Protein AF-T1C265-F1 (afdb_monomer_lite)

Radius of gyration: 13.37 Å; cha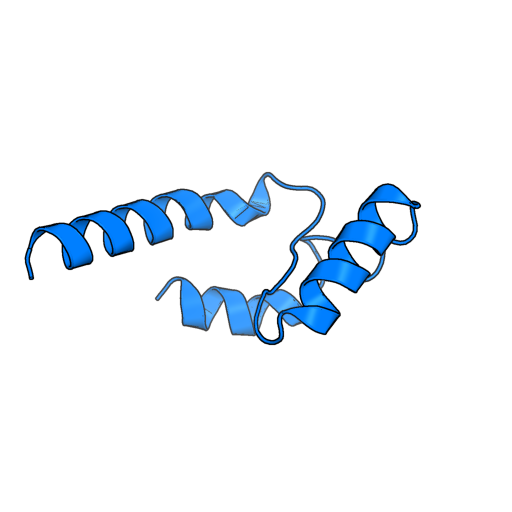ins: 1; bounding box: 26×23×37 Å

Foldseek 3Di:
DVVVVVVLVVVLVVCVVLVVDQFDADPPDVVVSVVQVVCVVVVNNVVGGSPDPVCPVVNVVSND

Organism: NCBI:txid410659

Structure (mmCIF, N/CA/C/O backbone):
data_AF-T1C265-F1
#
_entry.id   AF-T1C265-F1
#
loop_
_atom_site.group_PDB
_atom_site.id
_atom_site.type_symbol
_atom_site.label_atom_id
_atom_site.label_alt_id
_atom_site.label_comp_id
_atom_site.label_asym_id
_atom_site.label_entity_id
_atom_site.label_seq_id
_atom_site.pdbx_PDB_ins_code
_atom_site.Cartn_x
_atom_site.Cartn_y
_atom_site.Cartn_z
_atom_site.occupancy
_atom_site.B_iso_or_equiv
_atom_site.auth_seq_id
_atom_site.auth_comp_id
_atom_site.auth_asym_id
_atom_site.auth_atom_id
_atom_site.pdbx_PDB_model_num
ATOM 1 N N . ALA A 1 1 ? -17.114 -3.365 21.232 1.00 59.25 1 ALA A N 1
ATOM 2 C CA . ALA A 1 1 ? -16.360 -2.215 20.688 1.00 59.25 1 ALA A CA 1
ATOM 3 C C . ALA A 1 1 ? -14.847 -2.388 20.862 1.00 59.25 1 ALA A C 1
ATOM 5 O O . ALA A 1 1 ? -14.117 -2.181 19.905 1.00 59.25 1 ALA A O 1
ATOM 6 N N . GLU A 1 2 ? -14.378 -2.843 22.028 1.00 61.84 2 GLU A N 1
ATOM 7 C CA . GLU A 1 2 ? -12.947 -2.950 22.379 1.00 61.84 2 GLU A CA 1
ATOM 8 C C . GLU A 1 2 ? -12.102 -3.831 21.431 1.00 61.84 2 GLU A C 1
ATOM 10 O O . GLU A 1 2 ? -10.993 -3.465 21.055 1.00 61.84 2 GLU A O 1
ATOM 15 N N . VAL A 1 3 ? -12.651 -4.953 20.947 1.00 74.62 3 VAL A N 1
ATOM 16 C CA . VAL A 1 3 ? -11.948 -5.857 20.012 1.00 74.62 3 VAL A CA 1
ATOM 17 C C . VAL A 1 3 ? -11.719 -5.223 18.634 1.00 74.62 3 VAL A C 1
ATOM 19 O O . VAL A 1 3 ? -10.696 -5.493 18.010 1.00 74.62 3 VAL A O 1
ATOM 22 N N . ILE A 1 4 ? -12.652 -4.388 18.162 1.00 74.75 4 ILE A N 1
ATOM 23 C CA . ILE A 1 4 ? -12.542 -3.704 16.863 1.00 74.75 4 ILE A CA 1
ATOM 24 C C . ILE A 1 4 ? -11.460 -2.628 16.949 1.00 74.75 4 ILE A C 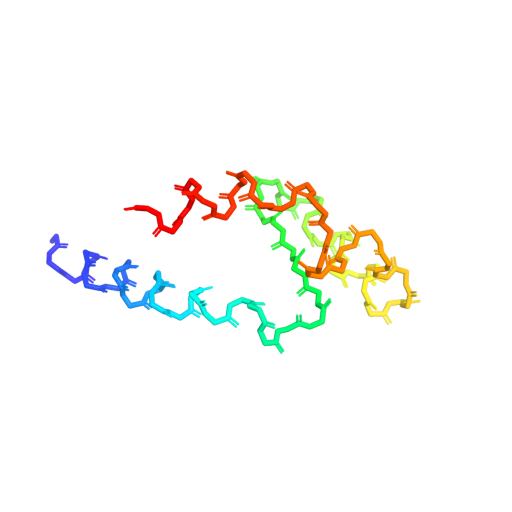1
ATOM 26 O O . ILE A 1 4 ? -10.592 -2.581 16.087 1.00 74.75 4 ILE A O 1
ATOM 30 N N . ALA A 1 5 ? -11.464 -1.835 18.025 1.00 72.38 5 ALA A N 1
ATOM 31 C CA . ALA A 1 5 ? -10.460 -0.799 18.255 1.00 72.38 5 ALA A CA 1
ATOM 32 C C . ALA A 1 5 ? -9.039 -1.380 18.345 1.00 72.38 5 ALA A C 1
ATOM 34 O O . ALA A 1 5 ? -8.130 -0.868 17.700 1.00 72.38 5 ALA A O 1
ATOM 35 N N . ARG A 1 6 ? -8.860 -2.493 19.072 1.00 74.62 6 ARG A N 1
ATOM 36 C CA . ARG A 1 6 ? -7.561 -3.176 19.151 1.00 74.62 6 ARG A CA 1
ATOM 37 C C . ARG A 1 6 ? -7.093 -3.682 17.785 1.00 74.62 6 ARG A C 1
ATOM 39 O O . ARG A 1 6 ? -5.978 -3.384 17.392 1.00 74.62 6 ARG A O 1
ATOM 46 N N . ARG A 1 7 ? -7.959 -4.369 17.030 1.00 76.00 7 ARG A N 1
ATOM 47 C CA . ARG A 1 7 ? -7.605 -4.877 15.691 1.00 76.00 7 ARG A CA 1
ATOM 48 C C . ARG A 1 7 ? -7.283 -3.764 14.690 1.00 76.00 7 ARG A C 1
ATOM 50 O O . ARG A 1 7 ? -6.414 -3.962 13.853 1.00 76.00 7 ARG A O 1
ATOM 57 N N . LEU A 1 8 ? -7.966 -2.618 14.768 1.00 74.31 8 LEU A N 1
ATOM 58 C CA . LEU A 1 8 ? -7.624 -1.441 13.962 1.00 74.31 8 LEU A CA 1
ATOM 59 C C . LEU A 1 8 ? -6.251 -0.879 14.348 1.00 74.31 8 LEU A C 1
ATOM 61 O O . LEU A 1 8 ? -5.454 -0.597 13.463 1.00 74.31 8 LEU A O 1
ATOM 65 N N . SER A 1 9 ? -5.960 -0.761 15.646 1.00 71.56 9 SER A N 1
ATOM 66 C CA . SER A 1 9 ? -4.652 -0.300 16.129 1.00 71.56 9 SER A CA 1
ATOM 67 C C . SER A 1 9 ? -3.514 -1.227 15.691 1.00 71.56 9 SER A C 1
ATOM 69 O O . SER A 1 9 ? -2.471 -0.745 15.258 1.00 71.56 9 SER A O 1
ATOM 71 N N . ASP A 1 10 ? -3.724 -2.542 15.769 1.00 74.75 10 ASP A N 1
ATOM 72 C CA . ASP A 1 10 ? -2.754 -3.541 15.311 1.00 74.75 10 ASP A CA 1
ATOM 73 C C . ASP A 1 10 ? -2.522 -3.406 13.793 1.00 74.75 10 ASP A C 1
ATOM 75 O O . ASP A 1 10 ? -1.383 -3.381 13.336 1.00 74.75 10 ASP A O 1
ATOM 79 N N . ALA A 1 11 ? -3.590 -3.201 13.012 1.00 71.25 11 ALA A N 1
ATOM 80 C CA . ALA A 1 11 ? -3.496 -3.005 11.566 1.00 71.25 11 ALA A CA 1
ATOM 81 C C . ALA A 1 11 ? -2.738 -1.723 11.175 1.00 71.25 11 ALA A C 1
ATOM 83 O O . ALA A 1 11 ? -1.990 -1.740 10.204 1.00 71.25 11 ALA A O 1
ATOM 84 N N . VAL A 1 12 ? -2.889 -0.619 1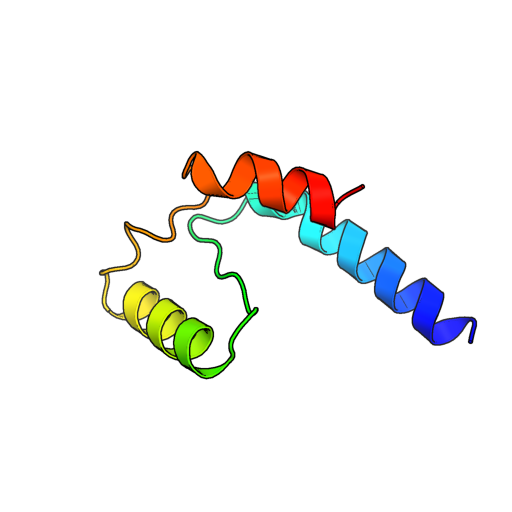1.918 1.00 70.50 12 VAL A N 1
ATOM 85 C CA . VAL A 1 12 ? -2.103 0.611 11.688 1.00 70.50 12 VAL A CA 1
ATOM 86 C C . VAL A 1 12 ? -0.620 0.375 11.987 1.00 70.50 12 VAL A C 1
ATOM 88 O O . VAL A 1 12 ? 0.244 0.824 11.230 1.00 70.50 12 VAL A O 1
ATOM 91 N N . SER A 1 13 ? -0.313 -0.374 13.050 1.00 71.12 13 SER A N 1
ATOM 92 C CA . SER A 1 13 ? 1.066 -0.741 13.386 1.00 71.12 13 SER A CA 1
ATOM 93 C C . SER A 1 13 ? 1.700 -1.626 12.308 1.00 71.12 13 SER A C 1
ATOM 95 O O . SER A 1 13 ? 2.857 -1.416 11.950 1.00 71.12 13 SER A O 1
ATOM 97 N N . ASP A 1 14 ? 0.947 -2.570 11.743 1.00 68.94 14 ASP A N 1
ATOM 98 C CA . ASP A 1 14 ? 1.413 -3.413 10.637 1.00 68.94 14 ASP A CA 1
ATOM 99 C C . ASP A 1 14 ? 1.596 -2.604 9.347 1.00 68.94 14 ASP A C 1
ATOM 101 O O . ASP A 1 14 ? 2.623 -2.719 8.676 1.00 68.94 14 ASP A O 1
ATOM 105 N N . MET A 1 15 ? 0.642 -1.722 9.028 1.00 72.31 15 MET A N 1
ATOM 106 C CA . MET A 1 15 ? 0.737 -0.837 7.867 1.00 72.31 15 MET A CA 1
ATOM 107 C C . MET A 1 15 ? 1.905 0.142 7.979 1.00 72.31 15 MET A C 1
ATOM 109 O O . MET A 1 15 ? 2.391 0.571 6.945 1.00 72.31 15 MET A O 1
ATOM 113 N N . SER A 1 16 ? 2.404 0.463 9.178 1.00 71.12 16 SER A N 1
ATOM 114 C CA . SER A 1 16 ? 3.533 1.390 9.378 1.00 71.12 16 SER A CA 1
ATOM 115 C C . SER A 1 16 ? 4.856 0.900 8.767 1.00 71.12 16 SER A C 1
ATOM 117 O O . SER A 1 16 ? 5.717 1.722 8.458 1.00 71.12 16 SER A O 1
ATOM 119 N N . HIS A 1 17 ? 5.000 -0.407 8.516 1.00 75.00 17 HIS A N 1
ATOM 120 C CA . HIS A 1 17 ? 6.150 -0.997 7.812 1.00 75.00 17 HIS A CA 1
ATOM 121 C C . HIS A 1 17 ? 5.981 -1.019 6.280 1.00 75.00 17 HIS A C 1
ATOM 123 O O . HIS A 1 17 ? 6.692 -1.736 5.579 1.00 75.00 17 HIS A O 1
ATOM 129 N N . TRP A 1 18 ? 5.065 -0.219 5.723 1.00 74.12 18 TRP A N 1
ATOM 130 C CA . TRP A 1 18 ? 4.824 -0.119 4.276 1.00 74.12 18 TRP A CA 1
ATOM 131 C C . TRP A 1 18 ? 6.091 0.155 3.449 1.00 74.12 18 TRP A C 1
ATOM 133 O O . TRP A 1 18 ? 6.170 -0.256 2.294 1.00 74.12 18 TRP A O 1
ATOM 143 N N . GLY A 1 19 ? 7.086 0.831 4.032 1.00 72.31 19 GLY A N 1
ATOM 144 C CA . GLY A 1 19 ? 8.351 1.163 3.373 1.00 72.31 19 GLY A CA 1
ATOM 145 C C . GLY A 1 19 ? 9.279 -0.031 3.122 1.00 72.31 19 GLY A C 1
ATOM 146 O O . GLY A 1 19 ? 10.277 0.128 2.425 1.00 72.31 19 GLY A O 1
ATOM 147 N N . GLU A 1 20 ? 8.971 -1.208 3.673 1.00 82.50 20 GLU A N 1
ATOM 148 C CA . GLU A 1 20 ? 9.729 -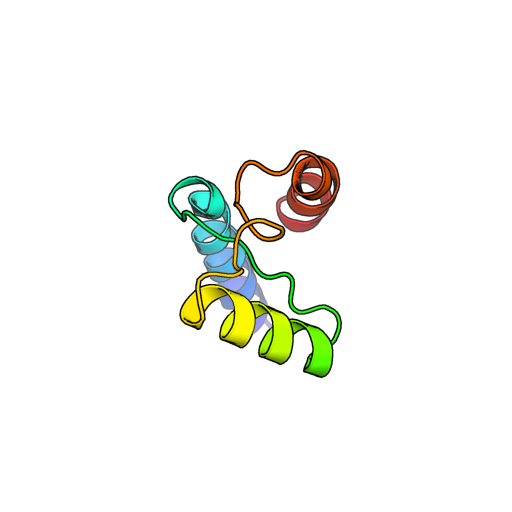2.446 3.441 1.00 82.50 20 GLU A CA 1
ATOM 149 C C . GLU A 1 20 ? 9.286 -3.193 2.172 1.00 82.50 20 GLU A C 1
ATOM 151 O O . GLU A 1 20 ? 9.952 -4.136 1.748 1.00 82.50 20 GLU A O 1
ATOM 156 N N . PHE A 1 21 ? 8.178 -2.778 1.553 1.00 84.62 21 PHE A N 1
ATOM 157 C CA . PHE A 1 21 ? 7.625 -3.413 0.359 1.00 84.62 21 PHE A CA 1
ATOM 158 C C . PHE A 1 21 ? 8.020 -2.662 -0.915 1.00 84.62 21 PHE A C 1
ATOM 160 O O . PHE A 1 21 ? 8.096 -1.436 -0.937 1.00 84.62 21 PHE A O 1
ATOM 167 N N . ASP A 1 22 ? 8.202 -3.395 -2.015 1.00 85.44 22 ASP A N 1
ATOM 168 C CA . ASP A 1 22 ? 8.546 -2.804 -3.315 1.00 85.44 22 ASP A CA 1
ATOM 169 C C . ASP A 1 22 ? 7.361 -2.061 -3.963 1.00 85.44 22 ASP A C 1
ATOM 171 O O . ASP A 1 22 ? 7.547 -1.067 -4.671 1.00 85.44 22 ASP A O 1
ATOM 175 N N . TYR A 1 23 ? 6.133 -2.524 -3.701 1.00 88.50 23 TYR A N 1
ATOM 176 C CA . TYR A 1 23 ? 4.897 -2.012 -4.297 1.00 88.50 23 TYR A CA 1
ATOM 177 C C . TYR A 1 23 ? 3.801 -1.816 -3.247 1.00 88.50 23 TYR A C 1
ATOM 179 O O . TYR A 1 23 ? 3.662 -2.620 -2.327 1.00 88.50 23 TYR A O 1
ATOM 187 N N . ILE A 1 24 ? 2.985 -0.775 -3.423 1.00 88.62 24 ILE A N 1
ATOM 188 C CA . ILE A 1 24 ? 1.849 -0.445 -2.556 1.00 88.62 24 ILE A CA 1
ATOM 189 C C . ILE A 1 24 ? 0.595 -0.262 -3.407 1.00 88.62 24 ILE A C 1
ATOM 191 O O . ILE A 1 24 ? 0.525 0.626 -4.261 1.00 88.62 24 ILE A O 1
ATOM 195 N N . VAL A 1 25 ? -0.423 -1.071 -3.111 1.00 89.25 25 VAL A N 1
ATOM 196 C CA . VAL A 1 25 ? -1.759 -0.989 -3.714 1.00 89.25 25 VAL A CA 1
ATOM 197 C C . VAL A 1 25 ? -2.715 -0.344 -2.718 1.00 89.25 25 VAL A C 1
ATOM 199 O O . VAL A 1 25 ? -2.807 -0.770 -1.568 1.00 89.25 25 VAL A O 1
ATOM 202 N N . VAL A 1 26 ? -3.436 0.683 -3.164 1.00 86.94 26 VAL A N 1
ATOM 203 C CA . VAL A 1 26 ? -4.454 1.368 -2.362 1.00 86.94 26 VAL A CA 1
ATOM 204 C C . VAL A 1 26 ? -5.812 0.801 -2.749 1.00 86.94 26 VAL A C 1
ATOM 206 O O . VAL A 1 26 ? -6.291 1.025 -3.856 1.00 86.94 26 VAL A O 1
ATOM 209 N N . ASN A 1 27 ? -6.435 0.059 -1.837 1.00 89.12 27 ASN A N 1
ATOM 210 C CA . ASN A 1 27 ? -7.758 -0.516 -2.061 1.00 89.12 27 ASN A CA 1
ATOM 211 C C . ASN A 1 27 ? -8.866 0.472 -1.667 1.00 89.12 27 ASN A C 1
ATOM 213 O O . ASN A 1 27 ? -9.514 0.293 -0.638 1.00 89.12 27 ASN A O 1
ATOM 217 N N . ASP A 1 28 ? -9.036 1.525 -2.467 1.00 86.25 28 ASP A N 1
ATOM 218 C CA . ASP A 1 28 ? -10.163 2.465 -2.337 1.00 86.25 28 ASP A CA 1
ATOM 219 C C . ASP A 1 28 ? -11.354 2.008 -3.201 1.00 86.25 28 ASP A C 1
ATOM 221 O O . ASP A 1 28 ? -12.495 1.939 -2.748 1.00 86.25 28 ASP A O 1
ATOM 225 N N . GLU A 1 29 ? -11.063 1.561 -4.427 1.00 91.38 29 GLU A N 1
ATOM 226 C CA . GLU A 1 29 ? -12.013 0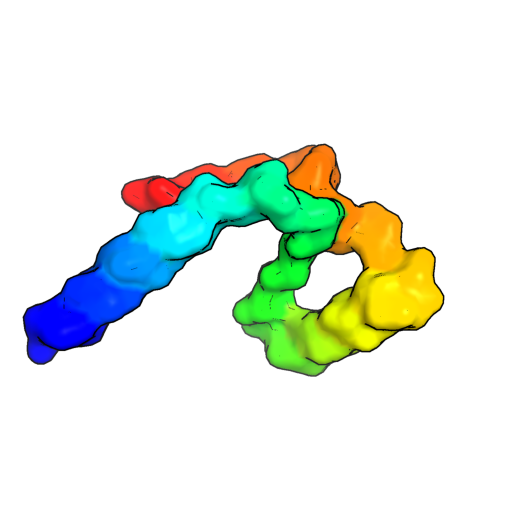.887 -5.309 1.00 91.38 29 GLU A CA 1
ATOM 227 C C . GLU A 1 29 ? -11.535 -0.537 -5.611 1.00 91.38 29 GLU A C 1
ATOM 229 O O . GLU A 1 29 ? -10.464 -0.753 -6.180 1.00 91.38 29 GLU A O 1
ATOM 234 N N . PHE A 1 30 ? -12.352 -1.529 -5.248 1.00 88.94 30 PHE A N 1
ATOM 235 C CA . PHE A 1 30 ? -11.961 -2.940 -5.309 1.00 88.94 30 PHE A CA 1
ATOM 236 C C . PHE A 1 30 ? -11.570 -3.405 -6.718 1.00 88.94 30 PHE A C 1
ATOM 238 O O . PHE A 1 30 ? -10.607 -4.151 -6.869 1.00 88.94 30 PHE A O 1
ATOM 245 N N . GLY A 1 31 ? -12.300 -2.962 -7.749 1.00 92.94 31 GLY A N 1
ATOM 246 C CA . GLY A 1 31 ? -11.992 -3.311 -9.139 1.00 92.94 31 GLY A CA 1
ATOM 247 C C . GLY A 1 31 ? -10.596 -2.838 -9.544 1.00 92.94 31 GLY A C 1
ATOM 248 O O . GLY A 1 31 ? -9.784 -3.641 -9.995 1.00 92.94 31 GLY A O 1
ATOM 249 N N . GLN A 1 32 ? -10.290 -1.568 -9.266 1.00 90.94 32 GLN A N 1
ATOM 250 C CA . GLN A 1 32 ? -8.979 -0.980 -9.539 1.00 90.94 32 GLN A CA 1
ATOM 251 C C . GLN A 1 32 ? -7.863 -1.687 -8.760 1.00 90.94 32 GLN A C 1
ATOM 253 O O . GLN A 1 32 ? -6.811 -1.976 -9.319 1.00 90.94 32 GLN A O 1
ATOM 258 N N . ALA A 1 33 ? -8.098 -2.028 -7.491 1.00 92.56 33 ALA A N 1
ATOM 259 C CA . ALA A 1 33 ? -7.102 -2.703 -6.660 1.00 92.56 33 ALA A CA 1
ATOM 260 C C . ALA A 1 33 ? -6.727 -4.099 -7.186 1.00 92.56 33 ALA A C 1
ATOM 262 O O . ALA A 1 33 ? -5.570 -4.514 -7.090 1.00 92.56 33 ALA A O 1
ATOM 263 N N . VAL A 1 34 ? -7.696 -4.833 -7.742 1.00 93.25 34 VAL A N 1
ATOM 264 C CA . VAL A 1 34 ? -7.451 -6.146 -8.356 1.00 93.25 34 VAL A CA 1
ATOM 265 C C . VAL A 1 34 ? -6.640 -6.000 -9.641 1.00 93.25 34 VAL A C 1
ATOM 267 O O . VAL A 1 34 ? -5.681 -6.751 -9.834 1.00 93.25 34 VAL A O 1
ATOM 270 N N . ASP A 1 35 ? -6.979 -5.025 -10.482 1.00 92.00 35 ASP A N 1
ATOM 271 C CA . ASP A 1 35 ? -6.253 -4.753 -11.725 1.00 92.00 35 ASP A CA 1
ATOM 272 C C . ASP A 1 35 ? -4.812 -4.296 -11.450 1.00 92.00 35 ASP A C 1
ATOM 274 O O . ASP A 1 35 ? -3.869 -4.759 -12.098 1.00 92.00 35 ASP A O 1
ATOM 278 N N . ASP A 1 36 ? -4.624 -3.456 -10.433 1.00 91.38 36 ASP A N 1
ATOM 279 C CA . ASP A 1 36 ? -3.319 -3.003 -9.954 1.00 91.38 36 ASP A CA 1
ATOM 280 C C . ASP A 1 36 ? -2.469 -4.180 -9.457 1.00 91.38 36 ASP A C 1
ATOM 282 O O . ASP A 1 36 ? -1.303 -4.326 -9.839 1.00 91.38 36 ASP A O 1
ATOM 286 N N . LEU A 1 37 ? -3.059 -5.070 -8.652 1.00 92.19 37 LEU A N 1
ATOM 287 C CA . LEU A 1 37 ? -2.382 -6.265 -8.153 1.00 92.19 37 LEU A CA 1
ATOM 288 C C . LEU A 1 37 ? -1.992 -7.218 -9.292 1.00 92.19 37 LEU A C 1
ATOM 290 O O . LEU A 1 37 ? -0.863 -7.713 -9.319 1.00 92.19 37 LEU A O 1
ATOM 294 N N . ALA A 1 38 ? -2.889 -7.455 -10.252 1.00 92.81 38 ALA A N 1
ATOM 295 C CA . ALA A 1 38 ? -2.585 -8.244 -11.443 1.00 92.81 38 ALA A CA 1
ATOM 296 C C . ALA A 1 38 ? -1.450 -7.600 -12.255 1.00 92.81 38 ALA A C 1
ATOM 298 O O . ALA A 1 38 ? -0.518 -8.285 -12.675 1.00 92.81 38 ALA A O 1
ATOM 299 N N . GLY A 1 39 ? -1.463 -6.271 -12.390 1.00 91.75 39 GLY A N 1
ATOM 300 C CA . GLY A 1 39 ? -0.401 -5.500 -13.028 1.00 91.75 39 GLY A CA 1
ATOM 301 C C . GLY A 1 39 ? 0.968 -5.701 -12.378 1.00 91.75 39 GLY A C 1
ATOM 302 O O . GLY A 1 39 ? 1.957 -5.840 -13.097 1.00 91.75 39 GLY A O 1
ATOM 303 N N . ILE A 1 40 ? 1.043 -5.781 -11.045 1.00 90.50 40 ILE A N 1
ATOM 304 C CA . ILE A 1 40 ? 2.294 -6.092 -10.330 1.00 90.50 40 ILE A CA 1
ATOM 305 C C . ILE A 1 40 ? 2.805 -7.481 -10.722 1.00 90.50 40 ILE A C 1
ATOM 307 O O . ILE A 1 40 ? 3.970 -7.618 -11.097 1.00 90.50 40 ILE A O 1
ATOM 311 N N . VAL A 1 41 ? 1.938 -8.498 -10.685 1.00 91.19 41 VAL A N 1
ATOM 312 C CA . VAL A 1 41 ? 2.300 -9.890 -11.014 1.00 91.19 41 VAL A CA 1
ATOM 313 C C . VAL A 1 41 ? 2.723 -10.034 -12.481 1.00 91.19 41 VAL A C 1
ATOM 315 O O . VAL A 1 41 ? 3.629 -10.803 -12.795 1.00 91.19 41 VAL A O 1
ATOM 318 N N . GLU A 1 42 ? 2.126 -9.251 -13.378 1.00 92.31 42 GLU A N 1
ATOM 319 C CA . GLU A 1 42 ? 2.467 -9.199 -14.804 1.00 92.31 42 GLU A CA 1
ATOM 320 C C . GLU A 1 42 ? 3.729 -8.365 -15.114 1.00 92.31 42 GLU A C 1
ATOM 322 O O . GLU A 1 42 ? 4.105 -8.218 -16.278 1.00 92.31 42 GLU A O 1
ATOM 327 N N . GLY A 1 43 ? 4.400 -7.804 -14.100 1.00 89.75 43 GLY A N 1
ATOM 328 C CA . GLY A 1 43 ? 5.615 -6.995 -14.267 1.00 89.75 43 GLY A CA 1
ATOM 329 C C . GLY A 1 43 ? 5.362 -5.547 -14.703 1.00 89.75 43 GLY A C 1
ATOM 330 O O . GLY A 1 43 ? 6.300 -4.824 -15.033 1.00 89.75 43 GLY A O 1
ATOM 331 N N . ARG A 1 44 ? 4.105 -5.092 -14.679 1.00 88.94 44 ARG A N 1
ATOM 332 C CA . ARG A 1 44 ? 3.686 -3.702 -14.937 1.00 88.94 44 ARG A CA 1
ATOM 333 C C . ARG A 1 44 ? 3.509 -2.883 -13.654 1.00 88.94 44 ARG A C 1
ATOM 335 O O . ARG A 1 44 ? 2.923 -1.810 -13.701 1.00 88.94 44 ARG A O 1
ATOM 342 N N . GLY A 1 45 ? 4.040 -3.349 -12.522 1.00 84.69 45 GLY A N 1
ATOM 343 C CA . GLY A 1 45 ? 3.911 -2.702 -11.210 1.00 84.69 45 GLY A CA 1
ATOM 344 C C . GLY A 1 45 ? 4.618 -1.348 -11.055 1.00 84.69 45 GLY A C 1
ATOM 345 O O . GLY A 1 45 ? 4.504 -0.730 -10.004 1.00 84.69 45 GLY A O 1
ATOM 346 N N . GLY A 1 46 ? 5.332 -0.851 -12.071 1.00 86.44 46 GLY A N 1
ATOM 347 C CA . GLY A 1 46 ? 6.066 0.425 -12.024 1.00 86.44 46 GLY A CA 1
ATOM 348 C C . GLY A 1 46 ? 5.277 1.630 -11.467 1.00 86.44 46 GLY A C 1
ATOM 349 O O . GLY A 1 46 ? 5.816 2.353 -10.632 1.00 86.44 46 GLY A O 1
ATOM 350 N N . PRO A 1 47 ? 4.001 1.844 -11.845 1.00 85.19 47 PRO A N 1
ATOM 351 C CA . PRO A 1 47 ? 3.169 2.920 -11.289 1.00 85.19 47 PRO A CA 1
ATOM 352 C C . PRO A 1 47 ? 2.782 2.742 -9.809 1.00 85.19 47 PRO A C 1
ATOM 354 O O . PRO A 1 47 ? 2.292 3.680 -9.182 1.00 85.19 47 PRO A O 1
ATOM 357 N N . LEU A 1 48 ? 2.978 1.545 -9.253 1.00 86.94 48 LEU A N 1
ATOM 358 C CA . LEU A 1 48 ? 2.593 1.149 -7.894 1.00 86.94 48 LEU A CA 1
ATOM 359 C C . LEU A 1 48 ? 3.799 1.042 -6.957 1.00 86.94 48 LEU A C 1
ATOM 361 O O . LEU A 1 48 ? 3.656 0.578 -5.830 1.00 86.94 48 LEU A O 1
ATOM 365 N N . VAL A 1 49 ? 4.988 1.451 -7.406 1.00 88.12 49 VAL A N 1
ATOM 366 C CA . VAL A 1 49 ? 6.211 1.401 -6.598 1.00 88.12 49 VAL A CA 1
ATOM 367 C C . VAL A 1 49 ? 6.031 2.207 -5.311 1.00 88.12 49 VAL A C 1
ATOM 369 O O . VAL A 1 49 ? 5.541 3.338 -5.336 1.00 88.12 49 VAL A O 1
ATOM 372 N N . ALA A 1 50 ? 6.458 1.637 -4.184 1.00 84.12 50 ALA A N 1
ATOM 373 C CA . ALA A 1 50 ? 6.276 2.224 -2.856 1.00 84.12 50 ALA A CA 1
ATOM 374 C C . ALA A 1 50 ? 6.933 3.608 -2.696 1.00 84.12 50 ALA A C 1
ATOM 376 O O . ALA A 1 50 ? 6.460 4.440 -1.927 1.00 84.12 50 ALA A O 1
ATOM 377 N N . SER A 1 51 ? 7.992 3.891 -3.463 1.00 81.12 51 SER A N 1
ATOM 378 C CA . SER A 1 51 ? 8.688 5.184 -3.478 1.00 81.12 51 SER A CA 1
ATOM 379 C C . SER A 1 51 ? 7.997 6.274 -4.311 1.00 81.12 51 SER A C 1
ATOM 381 O O . SER A 1 51 ? 8.548 7.370 -4.451 1.00 81.12 51 SER A O 1
ATOM 383 N N . ARG A 1 52 ? 6.804 6.018 -4.873 1.00 82.50 52 ARG A N 1
ATOM 384 C CA . ARG A 1 52 ? 6.097 7.018 -5.685 1.00 82.50 52 ARG A CA 1
ATOM 385 C C . ARG A 1 52 ? 5.684 8.232 -4.832 1.00 82.50 52 ARG A C 1
ATOM 387 O O . ARG A 1 52 ? 5.093 8.064 -3.764 1.00 82.50 52 ARG A O 1
ATOM 394 N N . PRO A 1 53 ? 5.936 9.467 -5.304 1.00 78.31 53 PRO A N 1
ATOM 395 C CA . PRO A 1 53 ? 5.721 10.683 -4.5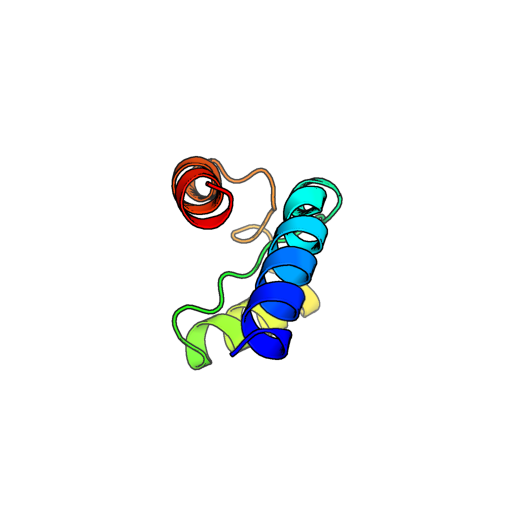13 1.00 78.31 53 PRO A CA 1
ATOM 396 C C . PRO A 1 53 ? 4.246 10.927 -4.157 1.00 78.31 53 PRO A C 1
ATOM 398 O O . PRO A 1 53 ? 3.947 11.555 -3.144 1.00 78.31 53 PRO A O 1
ATOM 401 N N . GLU A 1 54 ? 3.324 10.393 -4.958 1.00 82.94 54 GLU A N 1
ATOM 402 C CA . GLU A 1 54 ? 1.871 10.508 -4.780 1.00 82.94 54 GLU A CA 1
ATOM 403 C C . GLU A 1 54 ? 1.352 9.787 -3.523 1.00 82.94 54 GLU A C 1
ATOM 405 O O . GLU A 1 54 ? 0.305 10.158 -2.996 1.00 82.94 54 GLU A O 1
ATOM 410 N N . LEU A 1 55 ? 2.088 8.797 -2.996 1.00 79.56 55 LEU A N 1
ATOM 411 C CA . LEU A 1 55 ? 1.701 8.079 -1.775 1.00 79.56 55 LEU A CA 1
ATOM 412 C C . LEU A 1 55 ? 1.936 8.884 -0.499 1.00 79.56 55 LEU A C 1
ATOM 414 O O . LEU A 1 55 ? 1.247 8.651 0.491 1.00 79.56 55 LEU A O 1
ATOM 418 N N . GLY A 1 56 ? 2.880 9.827 -0.504 1.00 79.62 56 GLY A N 1
ATOM 419 C CA . GLY A 1 56 ? 3.275 10.569 0.697 1.00 79.62 56 GLY A CA 1
ATOM 420 C C . GLY A 1 56 ? 2.093 11.235 1.417 1.00 79.62 56 GLY A C 1
ATOM 421 O O . GLY A 1 56 ? 1.889 10.974 2.604 1.00 79.62 56 GLY A O 1
ATOM 422 N N . PRO A 1 57 ? 1.269 12.043 0.722 1.00 83.25 57 PRO A N 1
ATOM 423 C CA . PRO A 1 57 ? 0.100 12.684 1.323 1.00 83.25 57 PRO A CA 1
ATOM 424 C C . PRO A 1 57 ? -0.968 11.705 1.826 1.00 83.25 57 PRO A C 1
ATOM 426 O O . PRO A 1 57 ? -1.641 12.005 2.809 1.00 83.25 57 PRO A O 1
ATOM 429 N N . LEU A 1 58 ? -1.139 10.556 1.163 1.00 81.69 58 LEU A N 1
ATOM 430 C CA . LEU A 1 58 ? -2.140 9.553 1.530 1.00 81.69 58 LEU A CA 1
ATOM 431 C C . LEU A 1 58 ? -1.702 8.748 2.759 1.00 81.69 58 LEU A C 1
ATOM 433 O O . LEU A 1 58 ? -2.474 8.578 3.697 1.00 81.69 58 LEU A O 1
ATOM 437 N N . LEU A 1 59 ? -0.444 8.306 2.795 1.00 78.62 59 LEU A N 1
ATOM 438 C CA . LEU A 1 59 ? 0.117 7.580 3.935 1.00 78.62 59 LEU A CA 1
ATOM 439 C C . LEU A 1 59 ? 0.148 8.455 5.191 1.00 78.62 59 LEU A C 1
ATOM 441 O O . LEU A 1 59 ? -0.174 7.977 6.273 1.00 78.62 59 LEU A O 1
ATOM 445 N N . ALA A 1 60 ? 0.438 9.751 5.045 1.00 79.38 60 ALA A N 1
ATOM 446 C CA . ALA A 1 60 ? 0.354 10.704 6.149 1.00 79.38 60 ALA A CA 1
ATOM 447 C C . ALA A 1 60 ? -1.073 10.862 6.711 1.00 79.38 60 ALA A C 1
ATOM 449 O O . ALA A 1 60 ? -1.216 11.163 7.889 1.00 79.38 60 ALA A O 1
ATOM 450 N N . GLN A 1 61 ? -2.119 10.667 5.899 1.00 79.38 61 GLN A N 1
ATOM 451 C CA . GLN A 1 61 ? -3.515 10.708 6.362 1.00 79.38 61 GLN A CA 1
ATOM 452 C C . GLN A 1 61 ? -3.964 9.397 7.011 1.00 79.38 61 GLN A C 1
ATOM 454 O O . GLN A 1 61 ? -4.775 9.427 7.929 1.00 79.38 61 GLN A O 1
ATOM 459 N N . LEU A 1 62 ? -3.470 8.256 6.526 1.00 74.12 62 LEU A N 1
ATOM 460 C CA . LEU A 1 62 ? -3.892 6.930 6.990 1.00 74.12 62 LEU A CA 1
ATOM 461 C C . LEU A 1 62 ? -3.118 6.432 8.220 1.00 74.12 62 LEU A C 1
ATOM 463 O O . LEU A 1 62 ? -3.604 5.543 8.915 1.00 74.12 62 LEU A O 1
ATOM 467 N N . LEU A 1 63 ? -1.923 6.976 8.472 1.00 70.38 63 LEU A N 1
ATOM 468 C CA . LEU A 1 63 ? -1.051 6.608 9.597 1.00 70.38 63 LEU A CA 1
ATOM 469 C C . LEU A 1 63 ? -1.032 7.651 10.732 1.00 70.38 63 LEU A C 1
ATOM 471 O O . LEU A 1 63 ? -0.245 7.503 11.668 1.00 70.38 63 LEU A O 1
ATOM 475 N N . ALA A 1 64 ? -1.851 8.704 10.638 1.00 60.25 64 ALA A N 1
ATOM 476 C CA . ALA A 1 64 ? -2.045 9.712 11.688 1.00 60.25 64 ALA A CA 1
ATOM 477 C C . ALA A 1 64 ? -3.152 9.301 12.669 1.00 60.25 64 ALA A C 1
ATOM 479 O O . ALA A 1 64 ? -2.990 9.596 13.875 1.00 60.25 64 ALA A O 1
#

InterPro domains:
  IPR027417 P-loop containing nucleoside triphosphate hydrolase [G3DSA:3.40.50.300] (1-47)
  IPR027417 P-loop containing nucleoside triphosphate hydrolase [SSF52540] (2-42)

Secondary structure (DSSP, 8-state):
-HHHHHHHHHHHHHHTTGGGSSB----SSHHHHHHHHHHHHTT--GGGBTT-TTHHHHHHHH--

pLDDT: mean 81.43, std 8.75, range [59.25, 93.25]

Sequence (64 aa):
AEVIARRLSDAVSDMSHWGEFDYIVVNDEFGQAVDDLAGIVEGRGGPLVASRPELGPLLAQLLA